Protein AF-A0A6I2VDH2-F1 (afdb_monomer_lite)

Secondary structure (DSSP, 8-state):
-----PPPPPEEEEEE-TTSTT--HHHHHHHHHHHHTTSEEEEEE--STTHHHHHHHHHHHTT--EEEEES-HHHHHHHHHHHTTT---EEEE--SS--S--

Structure (mmCIF, N/CA/C/O backbone):
data_AF-A0A6I2VDH2-F1
#
_entry.id   AF-A0A6I2VDH2-F1
#
loop_
_atom_site.group_PDB
_atom_site.id
_atom_site.type_symbol
_atom_site.label_atom_id
_atom_site.label_alt_id
_atom_site.label_comp_id
_atom_site.label_asym_id
_atom_site.label_entity_id
_atom_site.label_seq_id
_atom_site.pdbx_PDB_ins_code
_atom_site.Cartn_x
_atom_site.Cartn_y
_atom_site.Cartn_z
_atom_site.occupancy
_atom_site.B_iso_or_equiv
_atom_site.auth_seq_id
_atom_site.auth_comp_id
_atom_site.auth_asym_id
_atom_site.auth_atom_id
_atom_site.pdbx_PDB_model_num
ATOM 1 N N . MET A 1 1 ? -28.154 -16.986 25.421 1.00 41.56 1 MET A N 1
ATOM 2 C CA . MET A 1 1 ? -27.036 -17.121 24.463 1.00 41.56 1 MET A CA 1
ATOM 3 C C . MET A 1 1 ? -26.641 -15.727 24.004 1.00 41.56 1 MET A C 1
ATOM 5 O O . MET A 1 1 ? -27.380 -15.120 23.243 1.00 41.56 1 MET A O 1
ATOM 9 N N . ALA A 1 2 ? -25.563 -15.170 24.558 1.00 41.66 2 ALA A N 1
ATOM 10 C CA . ALA A 1 2 ? -25.088 -13.839 24.191 1.00 41.66 2 ALA A CA 1
ATOM 11 C C . ALA A 1 2 ? -24.331 -13.931 22.860 1.00 41.66 2 ALA A C 1
ATOM 13 O O . ALA A 1 2 ? -23.297 -14.590 22.775 1.00 41.66 2 ALA A O 1
ATOM 14 N N . SER A 1 3 ? -24.877 -13.306 21.818 1.00 46.66 3 SER A N 1
ATOM 15 C CA . SER A 1 3 ? -24.197 -13.143 20.537 1.00 46.66 3 SER A CA 1
ATOM 16 C C . SER A 1 3 ? -23.019 -12.194 20.742 1.00 46.66 3 SER A C 1
ATOM 18 O O . SER A 1 3 ? -23.217 -10.995 20.939 1.00 46.66 3 SER A O 1
ATOM 20 N N . SER A 1 4 ? -21.795 -12.722 20.727 1.00 54.75 4 SER A N 1
ATOM 21 C CA . SER A 1 4 ? -20.582 -11.906 20.676 1.00 54.75 4 SER A CA 1
ATOM 22 C C . SER A 1 4 ? -20.574 -11.161 19.344 1.00 54.75 4 SER A C 1
ATOM 24 O O . SER A 1 4 ? -20.286 -11.739 18.296 1.00 54.75 4 SER A O 1
ATOM 26 N N . ARG A 1 5 ? -20.960 -9.882 19.356 1.00 54.62 5 ARG A N 1
ATOM 27 C CA . ARG A 1 5 ? -20.753 -9.008 18.204 1.00 54.62 5 ARG A CA 1
ATOM 28 C C . ARG A 1 5 ? -19.262 -8.700 18.173 1.00 54.62 5 ARG A C 1
ATOM 30 O O . ARG A 1 5 ? -18.795 -7.881 18.959 1.00 54.62 5 ARG A O 1
ATOM 37 N N . ALA A 1 6 ? -18.519 -9.393 17.311 1.00 60.72 6 ALA A N 1
ATOM 38 C CA . ALA A 1 6 ? -17.150 -9.005 17.005 1.00 60.72 6 ALA A CA 1
ATOM 39 C C . ALA A 1 6 ? -17.155 -7.509 16.652 1.00 60.72 6 ALA A C 1
ATOM 41 O O . ALA A 1 6 ? -18.018 -7.059 15.893 1.00 60.72 6 ALA A O 1
ATOM 42 N N . ALA A 1 7 ? -16.253 -6.730 17.255 1.00 60.34 7 ALA A N 1
ATOM 43 C CA . ALA A 1 7 ? -16.086 -5.331 16.881 1.00 60.34 7 ALA A CA 1
ATOM 44 C C . ALA A 1 7 ? -15.877 -5.244 15.355 1.00 60.34 7 ALA A C 1
ATOM 46 O O . ALA A 1 7 ? -15.224 -6.137 14.800 1.00 60.34 7 ALA A O 1
ATOM 47 N N . PRO A 1 8 ? -16.441 -4.231 14.669 1.00 65.62 8 PRO A N 1
ATOM 48 C CA . PRO A 1 8 ? -16.242 -4.086 13.233 1.00 65.62 8 PRO A CA 1
ATOM 49 C C . PRO A 1 8 ? -14.740 -4.046 12.948 1.00 65.62 8 PRO A C 1
ATOM 51 O O . PRO A 1 8 ? -13.995 -3.291 13.580 1.00 65.62 8 PRO A O 1
ATOM 54 N N . ARG A 1 9 ? -14.287 -4.933 12.059 1.00 80.44 9 ARG A N 1
ATOM 55 C CA . ARG A 1 9 ? -12.887 -4.970 11.641 1.00 80.44 9 ARG A CA 1
ATOM 56 C C . ARG A 1 9 ? -12.624 -3.738 10.792 1.00 80.44 9 ARG A C 1
ATOM 58 O O . ARG A 1 9 ? -13.439 -3.409 9.938 1.00 80.44 9 ARG A O 1
ATOM 65 N N . ARG A 1 10 ? -11.493 -3.076 11.028 1.00 91.56 10 ARG A N 1
ATOM 66 C CA . ARG A 1 10 ? -11.117 -1.905 10.233 1.00 91.56 10 ARG A CA 1
ATOM 67 C C . ARG A 1 10 ? -10.914 -2.292 8.772 1.00 91.56 10 ARG A C 1
ATOM 69 O O . ARG A 1 10 ? -10.387 -3.379 8.507 1.00 91.56 10 ARG A O 1
ATOM 76 N N . ARG A 1 11 ? -11.291 -1.407 7.849 1.00 95.38 11 ARG A N 1
ATOM 77 C CA . ARG A 1 11 ? -11.107 -1.624 6.403 1.00 95.38 11 ARG A CA 1
ATOM 78 C C . ARG A 1 11 ? -9.684 -1.273 5.992 1.00 95.38 11 ARG A C 1
ATOM 80 O O . ARG A 1 11 ? -9.201 -0.181 6.292 1.00 95.38 11 ARG A O 1
ATOM 87 N N . MET A 1 12 ? -9.014 -2.211 5.330 1.00 96.31 12 MET A N 1
ATOM 88 C CA . MET A 1 12 ? -7.615 -2.082 4.938 1.00 96.31 12 MET A CA 1
ATOM 89 C C . MET A 1 12 ? -7.418 -2.438 3.469 1.00 96.31 12 MET A C 1
ATOM 91 O O . MET A 1 12 ? -7.846 -3.506 3.034 1.00 96.31 12 MET A O 1
ATOM 95 N N . LEU A 1 13 ? -6.694 -1.590 2.739 1.00 97.56 13 LEU A N 1
ATOM 96 C CA . LEU A 1 13 ? -6.204 -1.894 1.395 1.00 97.56 13 LEU A CA 1
ATOM 97 C C . LEU A 1 13 ? -4.724 -2.281 1.448 1.00 97.56 13 LEU A C 1
ATOM 99 O O . LEU A 1 13 ? -3.914 -1.555 2.020 1.00 97.56 13 LEU A O 1
ATOM 103 N N . VAL A 1 14 ? -4.356 -3.385 0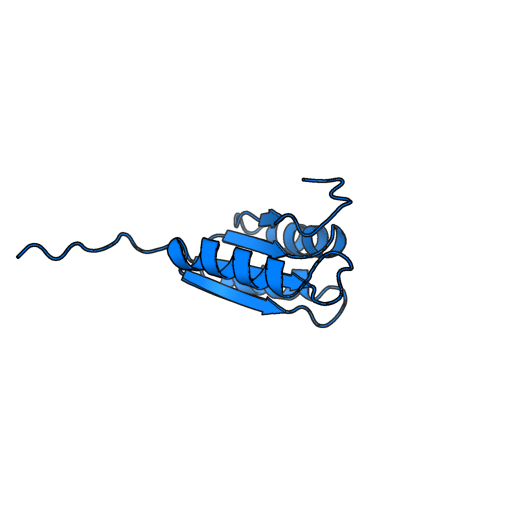.800 1.00 96.62 14 VAL A N 1
ATOM 104 C CA . VAL A 1 14 ? -2.959 -3.736 0.519 1.00 96.62 14 VAL A CA 1
ATOM 105 C C . VAL A 1 14 ? -2.676 -3.527 -0.964 1.00 96.62 14 VAL A C 1
ATOM 107 O O . VAL A 1 14 ? -3.226 -4.230 -1.812 1.00 96.62 14 VAL A O 1
ATOM 110 N N . ILE A 1 15 ? -1.796 -2.577 -1.267 1.00 96.44 15 ILE A N 1
ATOM 111 C CA . ILE A 1 15 ? -1.302 -2.295 -2.615 1.00 96.44 15 ILE A CA 1
ATOM 112 C C . ILE A 1 15 ? -0.040 -3.123 -2.841 1.00 96.44 15 ILE A C 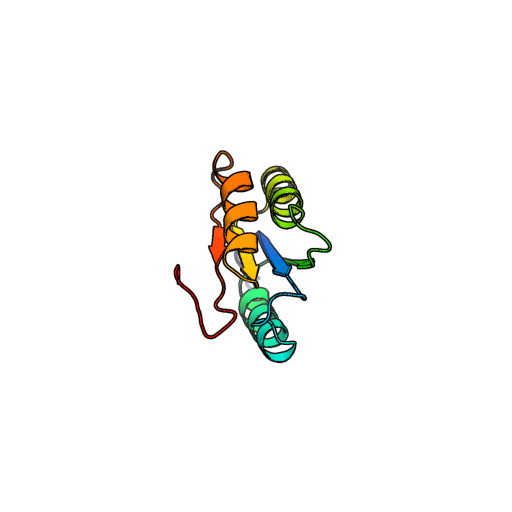1
ATOM 114 O O . ILE A 1 15 ? 0.959 -2.949 -2.142 1.00 96.44 15 ILE A O 1
ATOM 118 N N . VAL A 1 16 ? -0.072 -4.027 -3.812 1.00 94.75 16 VAL A N 1
ATOM 119 C CA . VAL A 1 16 ? 1.028 -4.945 -4.112 1.00 94.75 16 VAL A CA 1
ATOM 120 C C . VAL A 1 16 ? 1.694 -4.525 -5.412 1.00 94.75 16 VAL A C 1
ATOM 122 O O . VAL A 1 16 ? 1.024 -4.404 -6.430 1.00 94.75 16 VAL A O 1
ATOM 125 N N . ASN A 1 17 ? 3.015 -4.362 -5.412 1.00 92.50 17 ASN A N 1
ATOM 126 C CA . ASN A 1 17 ? 3.784 -4.272 -6.648 1.00 92.50 17 ASN A CA 1
ATOM 127 C C . ASN A 1 17 ? 4.380 -5.650 -6.976 1.00 92.50 17 ASN A C 1
ATOM 129 O O . ASN A 1 17 ? 5.425 -5.997 -6.418 1.00 92.50 17 ASN A O 1
ATOM 133 N N . PRO A 1 18 ? 3.756 -6.445 -7.869 1.00 87.88 18 PRO A N 1
ATOM 134 C CA . PRO A 1 18 ? 4.225 -7.796 -8.178 1.00 87.88 18 PRO A CA 1
ATOM 135 C C . PRO A 1 18 ? 5.566 -7.814 -8.926 1.00 87.88 18 PRO A C 1
ATOM 137 O O . PRO A 1 18 ? 6.186 -8.868 -9.029 1.00 87.88 18 PRO A O 1
ATOM 140 N N . TYR A 1 19 ? 6.014 -6.668 -9.447 1.00 84.88 19 TYR A N 1
ATOM 141 C CA . TYR A 1 19 ? 7.282 -6.521 -10.164 1.00 84.88 19 TYR A CA 1
ATOM 142 C C . TYR A 1 19 ? 8.436 -6.078 -9.256 1.00 84.88 19 TYR A C 1
ATOM 144 O O . TYR A 1 19 ? 9.576 -5.996 -9.713 1.00 84.88 19 TYR A O 1
ATOM 152 N N . ALA A 1 20 ? 8.168 -5.774 -7.983 1.00 82.62 20 ALA A N 1
ATOM 153 C CA . ALA A 1 20 ? 9.219 -5.459 -7.028 1.00 82.62 20 ALA A CA 1
ATOM 154 C C . ALA A 1 20 ? 10.074 -6.706 -6.766 1.00 82.62 20 ALA A C 1
ATOM 156 O O . ALA A 1 20 ? 9.555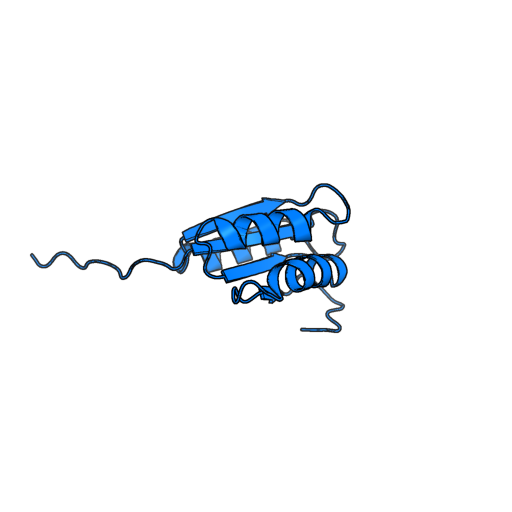 -7.774 -6.450 1.00 82.62 20 ALA A O 1
ATOM 157 N N . THR A 1 21 ? 11.397 -6.554 -6.840 1.00 74.25 21 THR A N 1
ATOM 158 C CA . THR A 1 21 ? 12.392 -7.642 -6.750 1.00 74.25 21 THR A CA 1
ATOM 159 C C . THR A 1 21 ? 12.297 -8.472 -5.474 1.00 74.25 21 THR A C 1
ATOM 161 O O . THR A 1 21 ? 12.807 -9.585 -5.405 1.00 74.25 21 THR A O 1
ATOM 164 N N . SER A 1 22 ? 11.681 -7.903 -4.448 1.00 69.69 22 SER A N 1
ATOM 165 C CA . SER A 1 22 ? 11.565 -8.467 -3.121 1.00 69.69 22 SER A CA 1
ATOM 166 C C . SER A 1 22 ? 10.246 -9.211 -2.886 1.00 69.69 22 SER A C 1
ATOM 168 O O . SER A 1 22 ? 10.135 -9.999 -1.958 1.00 69.69 22 SER A O 1
ATOM 170 N N . VAL A 1 23 ? 9.226 -8.986 -3.714 1.00 73.50 23 VAL A N 1
ATOM 171 C CA . VAL A 1 23 ? 7.903 -9.578 -3.499 1.00 73.50 23 VAL A CA 1
ATOM 172 C C . VAL A 1 23 ? 7.855 -10.964 -4.135 1.00 73.50 23 VAL A C 1
ATOM 174 O O . VAL A 1 23 ? 7.740 -11.102 -5.350 1.00 73.50 23 VAL A O 1
ATOM 177 N N . ASP A 1 24 ? 7.895 -12.008 -3.306 1.00 81.06 24 ASP A N 1
ATOM 178 C CA . ASP A 1 24 ? 7.563 -13.369 -3.729 1.00 81.06 24 ASP A CA 1
ATOM 179 C C . ASP A 1 24 ? 6.133 -13.767 -3.310 1.00 81.06 24 ASP A C 1
ATOM 181 O O . ASP A 1 24 ? 5.505 -13.158 -2.435 1.00 81.06 24 ASP A O 1
ATOM 185 N N . ARG A 1 25 ? 5.586 -14.807 -3.957 1.00 83.56 25 ARG A N 1
ATOM 186 C CA . ARG A 1 25 ? 4.216 -15.284 -3.686 1.00 83.56 25 ARG A CA 1
ATOM 187 C C . ARG A 1 25 ? 4.030 -15.743 -2.240 1.00 83.56 25 ARG A C 1
ATOM 189 O O . ARG A 1 25 ? 2.976 -15.509 -1.664 1.00 83.56 25 ARG A O 1
ATOM 196 N N . ARG A 1 26 ? 5.046 -16.370 -1.642 1.00 85.25 26 ARG A N 1
ATOM 197 C CA . ARG A 1 26 ? 4.960 -16.923 -0.287 1.00 85.25 26 ARG A CA 1
ATOM 198 C C . ARG A 1 26 ? 4.853 -15.809 0.751 1.00 85.25 26 ARG A C 1
ATOM 200 O O . ARG A 1 26 ? 4.052 -15.923 1.676 1.00 85.25 26 ARG A O 1
ATOM 207 N N . MET A 1 27 ? 5.639 -14.745 0.601 1.00 83.44 27 MET A N 1
ATOM 208 C CA . MET A 1 27 ? 5.564 -13.558 1.449 1.00 83.44 27 MET A CA 1
ATOM 209 C C . MET A 1 27 ? 4.197 -12.884 1.314 1.00 83.44 27 MET A C 1
ATOM 211 O O . MET A 1 27 ? 3.563 -12.589 2.327 1.00 83.44 27 MET A O 1
ATOM 215 N N . ARG A 1 28 ? 3.708 -12.706 0.077 1.00 88.31 28 ARG A N 1
ATOM 216 C CA . ARG A 1 28 ? 2.358 -12.181 -0.180 1.00 88.31 28 ARG A CA 1
ATOM 217 C C . ARG A 1 28 ? 1.304 -12.996 0.570 1.00 88.31 28 ARG A C 1
ATOM 219 O O . ARG A 1 28 ? 0.533 -12.418 1.330 1.00 88.31 28 ARG A O 1
ATOM 226 N N . ASP A 1 29 ? 1.297 -14.316 0.415 1.00 89.94 29 ASP A N 1
ATOM 227 C CA . ASP A 1 29 ? 0.295 -15.186 1.041 1.00 89.94 29 ASP A CA 1
ATOM 228 C C . ASP A 1 29 ? 0.346 -15.121 2.577 1.00 89.94 29 ASP A C 1
ATOM 230 O O . ASP A 1 29 ? -0.696 -15.023 3.229 1.00 89.94 29 ASP A O 1
ATOM 234 N N . LEU A 1 30 ? 1.550 -15.104 3.164 1.00 88.62 30 LEU A N 1
ATOM 235 C CA . LEU A 1 30 ? 1.747 -14.941 4.610 1.00 88.62 30 LEU A CA 1
ATOM 236 C C . LEU A 1 30 ? 1.180 -13.615 5.125 1.00 88.62 30 LEU A C 1
ATOM 238 O O . LEU A 1 30 ? 0.466 -13.593 6.131 1.00 88.62 30 LEU A O 1
ATOM 242 N N . VAL A 1 31 ? 1.474 -12.518 4.428 1.00 88.81 31 VAL A N 1
ATOM 243 C CA . VAL A 1 31 ? 0.967 -11.182 4.756 1.00 88.81 31 VAL A CA 1
ATOM 244 C C . VAL A 1 31 ? -0.561 -11.153 4.702 1.00 88.81 31 VAL A C 1
ATOM 246 O O . VAL A 1 31 ? -1.202 -10.713 5.659 1.00 88.81 31 VAL A O 1
ATOM 249 N N . MET A 1 32 ? -1.163 -11.666 3.625 1.00 91.25 32 MET A N 1
ATOM 250 C CA . MET A 1 32 ? -2.622 -11.660 3.471 1.00 91.25 32 MET A CA 1
ATOM 251 C C . MET A 1 32 ? -3.308 -12.529 4.530 1.00 91.25 32 MET A C 1
ATOM 253 O O . MET A 1 32 ? -4.321 -12.123 5.106 1.00 91.25 32 MET A O 1
ATOM 257 N N . ALA A 1 33 ? -2.743 -13.695 4.854 1.00 90.50 33 ALA A N 1
ATOM 258 C CA . ALA A 1 33 ? -3.254 -14.555 5.919 1.00 90.50 33 ALA A CA 1
ATOM 259 C C . ALA A 1 33 ? -3.197 -13.864 7.294 1.00 90.50 33 ALA A C 1
ATOM 261 O O . ALA A 1 33 ? -4.166 -13.906 8.055 1.00 90.50 33 ALA A O 1
ATOM 262 N N . ALA A 1 34 ? -2.097 -13.173 7.605 1.00 89.31 34 ALA A N 1
ATOM 263 C CA . ALA A 1 34 ? -1.952 -12.454 8.867 1.00 89.31 34 ALA A CA 1
ATOM 264 C C . ALA A 1 34 ? -2.955 -11.292 8.991 1.00 89.31 34 ALA A C 1
ATOM 266 O O . ALA A 1 34 ? -3.605 -11.141 10.030 1.00 89.31 34 ALA A O 1
ATOM 267 N N . LEU A 1 35 ? -3.117 -10.494 7.932 1.00 91.50 35 LEU A N 1
ATOM 268 C CA . LEU A 1 35 ? -3.957 -9.293 7.945 1.00 91.50 35 LEU A CA 1
ATOM 269 C C . LEU A 1 35 ? -5.454 -9.603 7.858 1.00 91.50 35 LEU A C 1
ATOM 271 O O . LEU A 1 35 ? -6.242 -8.987 8.576 1.00 91.50 35 LEU A O 1
ATOM 275 N N . SER A 1 36 ? -5.858 -10.602 7.068 1.00 91.81 36 SER A N 1
ATOM 276 C CA . SER A 1 36 ? -7.270 -11.001 6.930 1.00 91.81 36 SER A CA 1
ATOM 277 C C . SER A 1 36 ? -7.897 -11.499 8.238 1.00 91.81 36 SER A C 1
ATOM 279 O O . SER A 1 36 ? -9.118 -11.494 8.389 1.00 91.81 36 SER A O 1
ATOM 281 N N . SER A 1 37 ? -7.084 -11.884 9.228 1.00 88.50 37 SER A N 1
ATOM 282 C CA . SER A 1 37 ? -7.560 -12.231 10.572 1.00 88.50 37 SER A CA 1
ATOM 283 C C . SER A 1 37 ? -7.959 -11.014 11.427 1.00 88.50 37 SER A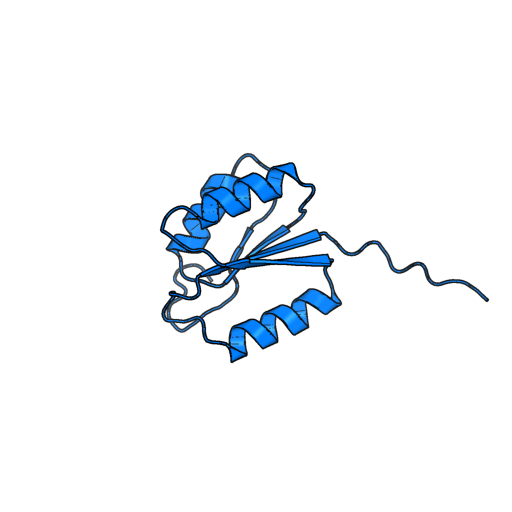 C 1
ATOM 285 O O . SER A 1 37 ? -8.706 -11.174 12.394 1.00 88.50 37 SER A O 1
ATOM 287 N N . ARG A 1 38 ? -7.499 -9.803 11.076 1.00 88.88 38 ARG A N 1
ATOM 288 C CA . ARG A 1 38 ? -7.652 -8.568 11.875 1.00 88.88 38 ARG A CA 1
ATOM 289 C C . ARG A 1 38 ? -8.428 -7.463 11.158 1.00 88.88 38 ARG A C 1
ATOM 291 O O . ARG A 1 38 ? -9.092 -6.674 11.826 1.00 88.88 38 ARG A O 1
ATOM 298 N N . TYR A 1 39 ? -8.373 -7.436 9.831 1.00 93.62 39 TYR A N 1
ATOM 299 C CA . TYR A 1 39 ? -8.955 -6.394 8.988 1.00 93.62 39 TYR A CA 1
ATOM 300 C C . TYR A 1 39 ? -10.003 -6.964 8.031 1.00 93.62 39 TYR A C 1
ATOM 302 O O . TYR A 1 39 ? -9.999 -8.158 7.720 1.00 93.62 39 TYR A O 1
ATOM 310 N N . GLU A 1 40 ? -10.895 -6.101 7.558 1.00 94.75 40 GLU A N 1
ATOM 311 C CA . GLU A 1 40 ? -11.621 -6.330 6.312 1.00 94.75 40 GLU A CA 1
ATOM 312 C C . GLU A 1 40 ? -10.674 -5.945 5.169 1.00 94.75 40 GLU A C 1
ATOM 314 O O . GLU A 1 40 ? -10.388 -4.766 4.958 1.00 94.75 40 GLU A O 1
ATOM 319 N N . LEU A 1 41 ? -10.090 -6.957 4.527 1.00 94.44 41 LEU A N 1
ATOM 320 C CA . LEU A 1 41 ? -8.924 -6.795 3.662 1.00 94.44 41 LEU A CA 1
ATOM 321 C C . LEU A 1 41 ? -9.321 -6.727 2.183 1.00 94.44 41 LEU A C 1
ATOM 323 O O . LEU A 1 41 ? -9.904 -7.673 1.656 1.00 94.44 41 LEU A O 1
ATOM 327 N N . ALA A 1 42 ? -8.918 -5.654 1.509 1.00 96.12 42 ALA A N 1
ATOM 328 C CA . ALA A 1 42 ? -8.869 -5.551 0.057 1.00 96.12 42 ALA A CA 1
ATOM 329 C C . ALA A 1 42 ? -7.413 -5.634 -0.424 1.00 96.12 42 ALA A C 1
ATOM 331 O O . ALA A 1 42 ? -6.492 -5.186 0.261 1.00 96.12 42 ALA A O 1
ATOM 332 N N . VAL A 1 43 ? -7.199 -6.200 -1.610 1.00 95.69 43 VAL A N 1
ATOM 333 C CA . VAL A 1 43 ? -5.871 -6.331 -2.224 1.00 95.69 43 VAL A CA 1
ATOM 334 C C . VAL A 1 43 ? -5.944 -5.837 -3.658 1.00 95.69 43 VAL A C 1
ATOM 336 O O . VAL A 1 43 ? -6.827 -6.263 -4.401 1.00 95.69 43 VAL A O 1
ATOM 339 N N . ALA A 1 44 ? -5.009 -4.974 -4.044 1.00 97.00 44 ALA A N 1
ATOM 340 C CA . ALA A 1 44 ? -4.900 -4.465 -5.403 1.00 97.00 44 ALA A CA 1
ATOM 341 C C . ALA A 1 44 ? -3.454 -4.551 -5.892 1.00 97.00 44 ALA A C 1
ATOM 343 O O . ALA A 1 44 ? -2.532 -4.096 -5.214 1.00 97.00 44 ALA A O 1
ATOM 344 N N . ASP A 1 45 ? -3.267 -5.122 -7.078 1.00 95.94 45 ASP A N 1
ATOM 345 C CA . ASP A 1 45 ? -1.958 -5.228 -7.714 1.00 95.94 45 ASP A CA 1
ATOM 346 C C . ASP A 1 45 ? -1.730 -3.997 -8.606 1.00 95.94 45 ASP A C 1
ATOM 348 O O . ASP A 1 45 ? -2.601 -3.612 -9.392 1.00 95.94 45 ASP A O 1
ATOM 352 N N . THR A 1 46 ? -0.553 -3.382 -8.511 1.00 95.94 46 THR A N 1
ATOM 353 C CA . THR A 1 46 ? -0.155 -2.312 -9.425 1.00 95.94 46 THR A CA 1
ATOM 354 C C . THR A 1 46 ? 0.180 -2.890 -10.799 1.00 95.94 46 THR A C 1
ATOM 356 O O . THR A 1 46 ? 0.615 -4.034 -10.949 1.00 95.94 46 THR A O 1
ATOM 359 N N . THR A 1 47 ? -0.014 -2.076 -11.832 1.00 95.12 47 THR A N 1
ATOM 360 C CA . THR A 1 47 ? 0.140 -2.488 -13.240 1.00 95.12 47 THR A CA 1
ATOM 361 C C . THR A 1 47 ? 1.093 -1.589 -14.021 1.00 95.12 47 THR A C 1
ATOM 363 O O . THR A 1 47 ? 1.574 -1.990 -15.077 1.00 95.12 47 THR A O 1
ATOM 366 N N . ALA A 1 48 ? 1.386 -0.395 -13.502 1.00 93.44 48 ALA A N 1
ATOM 367 C CA . ALA A 1 48 ? 2.264 0.599 -14.100 1.00 93.44 48 ALA A CA 1
ATOM 368 C C . ALA A 1 48 ? 2.802 1.555 -13.012 1.00 93.44 48 ALA A C 1
ATOM 370 O O . ALA A 1 48 ? 2.234 1.599 -11.915 1.00 93.44 48 ALA A O 1
ATOM 371 N N . PRO A 1 49 ? 3.873 2.325 -13.291 1.00 92.62 49 PRO A N 1
ATOM 372 C CA . PRO A 1 49 ? 4.309 3.426 -12.429 1.00 92.62 49 PRO A CA 1
ATOM 373 C C . PRO A 1 49 ? 3.175 4.428 -12.167 1.00 92.62 49 PRO A C 1
ATOM 375 O O . PRO A 1 49 ? 2.384 4.705 -13.065 1.00 92.62 49 PRO A O 1
ATOM 378 N N . GLY A 1 50 ? 3.096 4.970 -10.952 1.00 95.25 50 GLY A N 1
ATOM 379 C CA . GLY A 1 50 ? 2.038 5.894 -10.521 1.00 95.25 50 GLY A CA 1
ATOM 380 C C . GLY A 1 50 ? 0.739 5.219 -10.060 1.00 95.25 50 GLY A C 1
ATOM 381 O O . GLY A 1 50 ? -0.019 5.817 -9.294 1.00 95.25 50 GLY A O 1
ATOM 382 N N . HIS A 1 51 ? 0.491 3.961 -10.447 1.00 97.50 51 HIS A N 1
ATOM 383 C CA . HIS A 1 51 ? -0.765 3.268 -10.139 1.00 97.50 51 HIS A CA 1
ATOM 384 C C . HIS A 1 51 ? -0.954 3.036 -8.625 1.00 97.50 51 HIS A C 1
ATOM 386 O O . HIS A 1 51 ? -2.086 2.985 -8.148 1.00 97.50 51 HIS A O 1
ATOM 392 N N . ALA A 1 52 ? 0.119 2.965 -7.823 1.00 97.00 52 ALA A N 1
ATOM 393 C CA . ALA A 1 52 ? -0.039 2.870 -6.368 1.00 97.00 52 ALA A CA 1
ATOM 394 C C . ALA A 1 52 ? -0.676 4.139 -5.775 1.00 97.00 52 ALA A C 1
ATOM 396 O O . ALA A 1 52 ? -1.482 4.051 -4.850 1.00 97.00 52 ALA A O 1
ATOM 397 N N . GLY A 1 53 ? -0.357 5.310 -6.332 1.00 97.31 53 GLY A N 1
ATOM 398 C CA . GLY A 1 53 ? -0.967 6.576 -5.932 1.00 97.31 53 GLY A CA 1
ATOM 399 C C . GLY A 1 53 ? -2.447 6.647 -6.309 1.00 97.31 53 GLY A C 1
ATOM 400 O O . GLY A 1 53 ? -3.266 7.058 -5.492 1.00 97.31 53 GLY A O 1
ATOM 401 N N . GLU A 1 54 ? -2.807 6.183 -7.509 1.00 97.81 54 GLU A N 1
ATOM 402 C CA . GLU A 1 54 ? -4.204 6.121 -7.966 1.00 97.81 54 GLU A CA 1
ATOM 403 C C . GLU A 1 54 ? -5.061 5.225 -7.058 1.00 97.81 54 GLU A C 1
ATOM 405 O O . 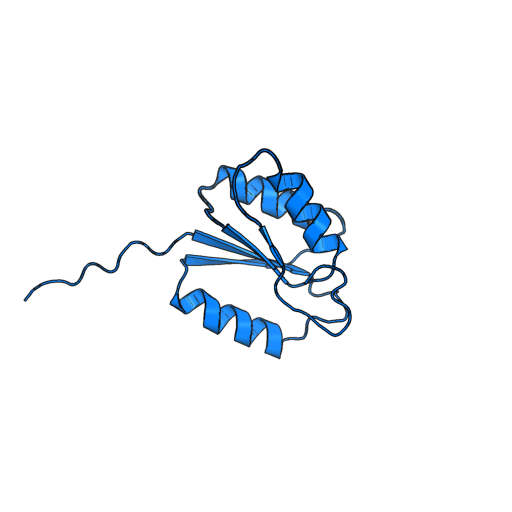GLU A 1 54 ? -6.134 5.634 -6.609 1.00 97.81 54 GLU A O 1
ATOM 410 N N . LEU A 1 55 ? -4.557 4.031 -6.724 1.00 97.88 55 LEU A N 1
ATOM 411 C CA . LEU A 1 55 ? -5.224 3.096 -5.813 1.00 97.88 55 LEU A CA 1
ATOM 412 C C . LEU A 1 55 ? -5.389 3.687 -4.408 1.00 97.88 55 LEU A C 1
ATOM 414 O O . LEU A 1 55 ? -6.456 3.572 -3.805 1.00 97.88 55 LEU A O 1
ATOM 418 N N . ALA A 1 56 ? -4.351 4.343 -3.886 1.00 97.12 56 ALA A N 1
ATOM 419 C CA . ALA A 1 56 ? -4.389 4.957 -2.565 1.00 97.12 56 ALA A CA 1
ATOM 420 C C . ALA A 1 56 ? -5.354 6.158 -2.504 1.00 97.12 56 ALA A C 1
ATOM 422 O O . ALA A 1 56 ? -6.110 6.292 -1.543 1.00 97.12 56 ALA A O 1
ATOM 423 N N . ALA A 1 57 ? -5.386 6.995 -3.546 1.00 96.56 57 ALA A N 1
ATOM 424 C CA . ALA A 1 57 ? -6.330 8.106 -3.650 1.00 96.56 57 ALA A CA 1
ATOM 425 C C . ALA A 1 57 ? -7.787 7.617 -3.705 1.00 96.56 57 ALA A C 1
ATOM 427 O O . ALA A 1 57 ? -8.654 8.196 -3.051 1.00 96.56 57 ALA A O 1
ATOM 428 N N . ALA A 1 58 ? -8.056 6.531 -4.439 1.00 96.50 58 ALA A N 1
ATOM 429 C CA . ALA A 1 58 ? -9.378 5.911 -4.469 1.00 96.50 58 ALA A CA 1
ATOM 430 C C . ALA A 1 58 ? -9.789 5.385 -3.082 1.00 96.50 58 ALA A C 1
ATOM 432 O O . ALA A 1 58 ? -10.904 5.647 -2.630 1.00 96.50 58 ALA A O 1
ATOM 433 N N . ALA A 1 59 ? -8.868 4.723 -2.373 1.00 95.50 59 ALA A N 1
ATOM 434 C CA . ALA A 1 59 ? -9.102 4.198 -1.028 1.00 95.50 59 ALA A CA 1
ATOM 435 C C . ALA A 1 59 ? -9.442 5.302 -0.011 1.00 95.50 59 ALA A C 1
ATOM 437 O O . ALA A 1 59 ? -10.345 5.146 0.810 1.00 95.50 59 ALA A O 1
ATOM 438 N N . ALA A 1 60 ? -8.779 6.460 -0.095 1.00 93.94 60 ALA A N 1
ATOM 439 C CA . ALA A 1 60 ? -9.082 7.603 0.767 1.00 93.94 60 ALA A CA 1
ATOM 440 C C . ALA A 1 60 ? -10.542 8.086 0.650 1.00 93.94 60 ALA A C 1
ATOM 442 O O . ALA A 1 60 ? -11.090 8.625 1.610 1.00 93.94 60 ALA A O 1
ATOM 443 N N . GLY A 1 61 ? -11.178 7.890 -0.510 1.00 91.62 61 GLY A N 1
ATOM 444 C CA . GLY A 1 61 ? -12.571 8.268 -0.752 1.00 91.62 61 GLY A CA 1
ATOM 445 C C . GLY A 1 61 ? -13.605 7.182 -0.439 1.00 91.62 61 GLY A C 1
ATOM 446 O O . GLY A 1 61 ? -14.794 7.491 -0.401 1.00 91.62 61 GLY A O 1
ATOM 447 N N . ASP A 1 62 ? -13.194 5.928 -0.223 1.00 91.25 62 ASP A N 1
ATOM 448 C CA . ASP A 1 62 ? -14.112 4.780 -0.172 1.00 91.25 62 ASP A CA 1
ATOM 449 C C . ASP A 1 62 ? -14.394 4.243 1.239 1.00 91.25 62 ASP A C 1
ATOM 451 O O . ASP A 1 62 ? -15.080 3.230 1.391 1.00 91.25 62 ASP A O 1
ATOM 455 N N . GLY A 1 63 ? -13.885 4.916 2.275 1.00 89.88 63 GLY A N 1
ATOM 456 C CA . GLY A 1 63 ? -13.997 4.481 3.667 1.00 89.88 63 GLY A CA 1
ATOM 457 C C . GLY A 1 63 ? -12.936 3.463 4.092 1.00 89.88 63 GLY A C 1
ATOM 458 O O . GLY A 1 63 ? -13.132 2.781 5.100 1.00 89.88 63 GLY A O 1
ATOM 459 N N . THR A 1 64 ? -11.840 3.331 3.342 1.00 95.50 64 THR A N 1
ATOM 460 C CA . THR A 1 64 ? -10.630 2.646 3.802 1.00 95.50 64 THR A CA 1
ATOM 461 C C . THR A 1 64 ? -9.999 3.423 4.957 1.00 95.50 64 THR A C 1
ATOM 463 O O . THR A 1 64 ? -9.782 4.629 4.878 1.00 95.50 64 THR A O 1
ATOM 466 N N . GLU A 1 65 ? -9.683 2.722 6.045 1.00 95.56 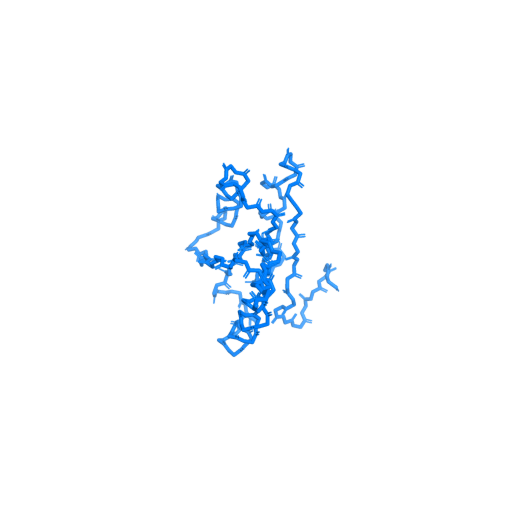65 GLU A N 1
ATOM 467 C CA . GLU A 1 65 ? -9.124 3.327 7.260 1.00 95.56 65 GLU A CA 1
ATOM 468 C C . GLU A 1 65 ? -7.602 3.203 7.334 1.00 95.56 65 GLU A C 1
ATOM 470 O O . GLU A 1 65 ? -6.969 3.910 8.116 1.00 95.56 65 GLU A O 1
ATOM 475 N N . VAL A 1 66 ? -7.010 2.277 6.574 1.00 95.56 66 VAL A N 1
ATOM 476 C CA . VAL A 1 66 ? -5.566 2.022 6.544 1.00 95.56 66 VAL A CA 1
ATOM 477 C C . VAL A 1 66 ? -5.155 1.521 5.161 1.00 95.56 66 VAL A C 1
ATOM 479 O O . VAL A 1 66 ? -5.792 0.625 4.608 1.00 95.56 66 VAL A O 1
ATOM 482 N N . VAL A 1 67 ? -4.043 2.029 4.637 1.00 97.00 67 VAL A N 1
ATOM 483 C CA . VAL A 1 67 ? -3.393 1.478 3.442 1.00 97.00 67 VAL A CA 1
ATOM 484 C C . VAL A 1 67 ? -2.068 0.839 3.842 1.00 97.00 67 VAL A C 1
ATOM 486 O O . VAL A 1 67 ? -1.338 1.358 4.684 1.00 97.00 67 VAL A O 1
ATOM 489 N N . ALA A 1 68 ? -1.727 -0.293 3.241 1.00 95.81 68 ALA A N 1
ATOM 490 C CA . ALA A 1 68 ? -0.382 -0.840 3.299 1.00 95.81 68 ALA A CA 1
ATOM 491 C C . ALA A 1 68 ? 0.176 -1.096 1.909 1.00 95.81 68 ALA A C 1
ATOM 493 O O . ALA A 1 68 ? -0.568 -1.371 0.969 1.00 95.81 68 ALA A O 1
ATOM 494 N N . THR A 1 69 ? 1.496 -1.041 1.792 1.00 94.75 69 THR A N 1
ATOM 495 C CA . THR A 1 69 ? 2.205 -1.335 0.549 1.00 94.75 69 THR A CA 1
ATOM 496 C C . THR A 1 69 ? 3.057 -2.586 0.713 1.00 94.75 69 THR A C 1
ATOM 498 O O . THR A 1 69 ? 3.764 -2.747 1.703 1.00 94.75 69 THR A O 1
ATOM 501 N N . LEU A 1 70 ? 2.993 -3.486 -0.265 1.00 92.25 70 LEU A N 1
ATOM 502 C CA . LEU A 1 70 ? 3.889 -4.630 -0.406 1.00 92.25 70 LEU A CA 1
ATOM 503 C C . LEU A 1 70 ? 4.645 -4.464 -1.728 1.00 92.25 70 LEU A C 1
ATOM 505 O O . LEU A 1 70 ? 4.156 -4.826 -2.797 1.00 92.25 70 LEU A O 1
ATOM 509 N N . GLY A 1 71 ? 5.819 -3.847 -1.653 1.00 86.75 71 GLY A N 1
ATOM 510 C CA . GLY A 1 71 ? 6.617 -3.442 -2.806 1.00 86.75 71 GLY A CA 1
ATOM 511 C C . GLY A 1 71 ? 7.934 -2.808 -2.364 1.00 86.75 71 GLY A C 1
ATOM 512 O O . GLY A 1 71 ? 8.419 -3.105 -1.276 1.00 86.75 71 GLY A O 1
ATOM 513 N N . GLY A 1 72 ? 8.502 -1.942 -3.205 1.00 85.94 72 GLY A N 1
ATOM 514 C CA . GLY A 1 72 ? 9.678 -1.132 -2.861 1.00 85.94 72 GLY A CA 1
ATOM 515 C C . GLY A 1 72 ? 9.329 0.314 -2.492 1.00 85.94 72 GLY A C 1
ATOM 516 O O . GLY A 1 72 ? 8.161 0.711 -2.525 1.00 85.94 72 GLY A O 1
ATOM 517 N N . ASP A 1 73 ? 10.359 1.123 -2.232 1.00 87.38 73 ASP A N 1
ATOM 518 C CA . ASP A 1 73 ? 10.228 2.532 -1.824 1.00 87.38 73 ASP A CA 1
ATOM 519 C C . ASP A 1 73 ? 9.407 3.377 -2.807 1.00 87.38 73 ASP A C 1
ATOM 521 O O . ASP A 1 73 ? 8.636 4.235 -2.387 1.00 87.38 73 ASP A O 1
ATOM 525 N N . GLY A 1 74 ? 9.502 3.109 -4.115 1.00 90.50 74 GLY A N 1
ATOM 526 C CA . GLY A 1 74 ? 8.696 3.809 -5.123 1.00 90.50 74 GLY A CA 1
ATOM 527 C C . GLY A 1 74 ? 7.190 3.617 -4.911 1.00 90.50 74 GLY A C 1
ATOM 528 O O . GLY A 1 74 ? 6.433 4.582 -4.933 1.00 90.50 74 GLY A O 1
ATOM 529 N N . THR A 1 75 ? 6.763 2.387 -4.609 1.00 93.38 75 THR A N 1
ATOM 530 C CA . THR A 1 75 ? 5.357 2.062 -4.319 1.00 93.38 75 THR A CA 1
ATOM 531 C C . THR A 1 75 ? 4.884 2.733 -3.030 1.00 93.38 75 THR A C 1
ATOM 533 O O . THR A 1 75 ? 3.772 3.256 -2.984 1.00 93.38 75 THR A O 1
ATOM 536 N N . LEU A 1 76 ? 5.731 2.756 -1.992 1.00 93.38 76 LEU A N 1
ATOM 537 C CA . LEU A 1 76 ? 5.444 3.484 -0.754 1.00 93.38 76 LEU A CA 1
ATOM 538 C C . LEU A 1 76 ? 5.308 4.987 -1.008 1.00 93.38 76 LEU A C 1
ATOM 540 O O . LEU A 1 76 ? 4.344 5.590 -0.548 1.00 93.38 76 LEU A O 1
ATOM 544 N N . ASN A 1 77 ? 6.250 5.582 -1.737 1.00 94.50 77 ASN A N 1
ATOM 545 C CA . ASN A 1 77 ? 6.283 7.016 -1.995 1.00 94.50 77 ASN A CA 1
ATOM 546 C C . ASN A 1 77 ? 5.059 7.481 -2.795 1.00 94.50 77 ASN A C 1
ATOM 548 O O . ASN A 1 77 ? 4.447 8.486 -2.444 1.00 94.50 77 ASN A O 1
ATOM 552 N N . GLU A 1 78 ? 4.665 6.730 -3.826 1.00 96.12 78 GLU A N 1
ATOM 553 C CA . GLU A 1 78 ? 3.446 6.998 -4.598 1.00 96.12 78 GLU A CA 1
ATOM 554 C C . GLU A 1 78 ? 2.188 6.974 -3.713 1.00 96.12 78 GLU A C 1
ATOM 556 O O . GLU A 1 78 ? 1.394 7.916 -3.739 1.00 96.12 78 GLU A O 1
ATOM 561 N N . ALA A 1 79 ? 2.025 5.931 -2.890 1.00 96.75 79 ALA A N 1
ATOM 562 C CA . ALA A 1 79 ? 0.881 5.816 -1.987 1.00 96.75 79 ALA A CA 1
ATOM 563 C C . ALA A 1 79 ? 0.887 6.917 -0.910 1.00 96.75 79 ALA A C 1
ATOM 565 O O . ALA A 1 79 ? -0.136 7.549 -0.659 1.00 96.75 79 ALA A O 1
ATOM 566 N N . ALA A 1 80 ? 2.040 7.186 -0.294 1.00 95.88 80 ALA A N 1
ATOM 567 C CA . ALA A 1 80 ? 2.186 8.212 0.735 1.00 95.88 80 ALA A CA 1
ATOM 568 C C . ALA A 1 80 ? 1.874 9.614 0.195 1.00 95.88 80 ALA A C 1
ATOM 570 O O . ALA A 1 80 ? 1.154 10.372 0.844 1.00 95.88 80 ALA A O 1
ATOM 571 N N . ALA A 1 81 ? 2.363 9.943 -1.004 1.00 96.44 81 ALA A N 1
ATOM 572 C CA . ALA A 1 81 ? 2.080 11.218 -1.653 1.00 96.44 81 ALA A CA 1
ATOM 573 C C . ALA A 1 81 ? 0.574 11.408 -1.897 1.00 96.44 81 ALA A C 1
ATOM 575 O O . ALA A 1 81 ? 0.040 12.478 -1.607 1.00 96.44 81 ALA A O 1
ATOM 576 N N . ALA A 1 82 ? -0.122 10.366 -2.362 1.00 96.31 82 ALA A N 1
ATOM 577 C CA . ALA A 1 82 ? -1.568 10.406 -2.579 1.00 96.31 82 ALA A CA 1
ATOM 578 C C . ALA A 1 82 ? -2.369 10.553 -1.271 1.00 96.31 82 ALA A C 1
ATOM 580 O O . ALA A 1 82 ? -3.418 11.197 -1.249 1.00 96.31 82 ALA A O 1
ATOM 581 N N . LEU A 1 83 ? -1.870 9.987 -0.168 1.00 96.38 83 LEU A N 1
ATOM 582 C CA . LEU A 1 83 ? -2.559 9.979 1.125 1.00 96.38 83 LEU A CA 1
ATOM 583 C C . LEU A 1 83 ? -2.220 11.169 2.028 1.00 96.38 83 LEU A C 1
ATOM 585 O O . LEU A 1 83 ? -2.910 11.362 3.030 1.00 96.38 83 LEU A O 1
ATOM 589 N N . ALA A 1 84 ? -1.222 11.988 1.685 1.00 92.94 84 ALA A N 1
ATOM 590 C CA . ALA A 1 84 ? -0.703 13.062 2.538 1.00 92.94 84 ALA A CA 1
ATOM 591 C C . ALA A 1 84 ? -1.779 14.036 3.065 1.00 92.94 84 ALA A C 1
ATOM 593 O O . ALA A 1 84 ? -1.660 14.535 4.181 1.00 92.94 84 ALA A O 1
ATOM 594 N N . ALA A 1 85 ? -2.847 14.277 2.295 1.00 88.69 85 ALA A N 1
ATOM 595 C CA . ALA A 1 85 ? -3.966 15.144 2.685 1.00 88.69 85 ALA A CA 1
ATOM 596 C C . ALA A 1 85 ? -5.222 14.386 3.166 1.00 88.69 85 ALA A C 1
ATOM 598 O O . ALA A 1 85 ? -6.209 15.014 3.540 1.00 88.69 85 ALA A O 1
ATOM 599 N N . SER A 1 86 ? -5.207 13.049 3.149 1.00 89.94 86 SER A N 1
ATOM 600 C CA . SER A 1 86 ? -6.386 12.212 3.424 1.00 89.94 86 SER A CA 1
ATOM 601 C C . SER A 1 86 ? -6.589 11.871 4.904 1.00 89.94 86 SER A C 1
ATOM 603 O O . SER A 1 86 ? -7.688 11.502 5.305 1.00 89.94 86 SER A O 1
ATOM 605 N N . GLY A 1 87 ? -5.528 11.940 5.716 1.00 89.69 87 GLY A N 1
ATOM 606 C CA . GLY A 1 87 ? -5.533 11.442 7.097 1.00 89.69 87 GLY A CA 1
ATOM 607 C C . GLY A 1 87 ? -5.530 9.911 7.223 1.00 89.69 87 GLY A C 1
ATOM 608 O O . GLY A 1 87 ? -5.421 9.403 8.339 1.00 89.69 87 GLY A O 1
ATOM 609 N N . VAL A 1 88 ? -5.604 9.171 6.110 1.00 95.56 88 VAL A N 1
ATOM 610 C CA . VAL A 1 88 ? -5.479 7.711 6.096 1.00 95.56 88 VAL A CA 1
ATOM 611 C C . VAL A 1 88 ? -3.996 7.339 6.231 1.00 95.56 88 VAL A C 1
ATOM 613 O O . VAL A 1 88 ? -3.183 7.751 5.399 1.00 95.56 88 VAL A O 1
ATOM 616 N N . PRO A 1 89 ? -3.604 6.575 7.265 1.00 95.19 89 PRO A N 1
ATOM 617 C CA . PRO A 1 89 ? -2.223 6.153 7.444 1.00 95.19 89 PRO A CA 1
ATOM 618 C C . PRO A 1 89 ? -1.801 5.143 6.371 1.00 95.19 89 PRO A C 1
ATOM 620 O O . PRO A 1 89 ? -2.587 4.285 5.956 1.00 95.19 89 PRO A O 1
ATOM 623 N N . VAL A 1 90 ? -0.522 5.205 5.995 1.00 95.00 90 VAL A N 1
ATOM 624 C CA . VAL A 1 90 ? 0.133 4.233 5.115 1.00 95.00 90 VAL A CA 1
ATOM 625 C C . VAL A 1 90 ? 1.214 3.462 5.869 1.00 95.00 90 VAL A C 1
ATOM 627 O O . VAL A 1 90 ? 2.013 4.058 6.591 1.00 95.00 90 VAL A O 1
ATOM 630 N N . TYR A 1 91 ? 1.249 2.140 5.699 1.00 92.25 91 TYR A N 1
ATOM 631 C CA . TYR A 1 91 ? 2.252 1.261 6.304 1.00 92.25 91 TYR A CA 1
ATOM 632 C C . TYR A 1 91 ? 3.049 0.499 5.237 1.00 92.25 91 TYR A C 1
ATOM 634 O O . TYR A 1 91 ? 2.458 -0.275 4.480 1.00 92.25 91 TYR A O 1
ATOM 642 N N . PRO A 1 92 ? 4.383 0.639 5.182 1.00 90.25 92 PRO A N 1
ATOM 643 C CA . PRO A 1 92 ? 5.203 -0.247 4.370 1.00 90.25 92 PRO A CA 1
ATOM 644 C C . PRO A 1 92 ? 5.290 -1.632 5.014 1.00 90.25 92 PRO A C 1
ATOM 646 O O . PRO A 1 92 ? 5.649 -1.765 6.185 1.00 90.25 92 PRO A O 1
ATOM 649 N N . LEU A 1 93 ? 4.969 -2.676 4.252 1.00 86.38 93 LEU A N 1
ATOM 650 C CA . LEU A 1 93 ? 5.186 -4.058 4.665 1.00 86.38 93 LEU A CA 1
ATOM 651 C C . LEU A 1 93 ? 6.553 -4.526 4.166 1.00 86.38 93 LEU A C 1
ATOM 653 O O . LEU A 1 93 ? 6.895 -4.293 3.005 1.00 86.38 93 LEU A O 1
ATOM 657 N N . PRO A 1 94 ? 7.340 -5.208 5.015 1.00 68.50 94 PRO A N 1
ATOM 658 C CA . PRO A 1 94 ? 8.672 -5.644 4.639 1.00 68.50 94 PRO A CA 1
ATOM 659 C C . PRO A 1 94 ? 8.589 -6.667 3.502 1.00 68.50 94 PRO A C 1
ATOM 661 O O . PRO A 1 94 ? 8.073 -7.768 3.678 1.00 68.50 94 PRO A O 1
ATOM 664 N N . GLY A 1 95 ? 9.099 -6.275 2.333 1.00 56.50 95 GLY A N 1
ATOM 665 C CA . GLY A 1 95 ? 9.159 -7.112 1.140 1.00 56.50 95 GLY A CA 1
ATOM 666 C C . GLY A 1 95 ? 10.508 -7.802 0.943 1.00 56.50 95 GLY A C 1
ATOM 667 O O . GLY A 1 95 ? 10.519 -8.928 0.482 1.00 56.50 95 GLY A O 1
ATOM 668 N N . GLY A 1 96 ? 11.655 -7.191 1.281 1.00 44.72 96 GLY A N 1
ATOM 669 C CA . GLY A 1 96 ? 12.983 -7.820 1.129 1.00 44.72 96 GLY A CA 1
ATOM 670 C C . GLY A 1 96 ? 14.173 -6.883 1.371 1.00 44.72 96 GLY A C 1
ATOM 671 O O . GLY A 1 96 ? 14.001 -5.767 1.841 1.00 44.72 96 GLY A O 1
ATOM 672 N N . SER A 1 97 ? 15.388 -7.381 1.099 1.00 42.91 97 SER A N 1
ATOM 673 C CA . SER A 1 97 ? 16.679 -7.053 1.749 1.00 42.91 97 SER A CA 1
ATOM 674 C C . SER A 1 97 ? 17.183 -5.600 1.754 1.00 42.91 97 SER A C 1
ATOM 676 O O . SER A 1 97 ? 18.222 -5.341 2.357 1.00 42.91 97 SER A O 1
ATOM 678 N N . GLN A 1 98 ? 16.503 -4.660 1.104 1.00 42.94 98 GLN A N 1
ATOM 679 C CA . GLN A 1 98 ? 16.818 -3.232 1.167 1.00 42.94 98 GLN A CA 1
ATOM 680 C C . GLN A 1 98 ? 15.532 -2.465 1.456 1.00 42.94 98 GLN A C 1
ATOM 682 O O . GLN A 1 98 ? 14.842 -2.019 0.548 1.00 42.94 98 GLN A O 1
ATOM 687 N N . ASN A 1 99 ? 15.225 -2.331 2.740 1.00 46.59 99 ASN A N 1
ATOM 688 C CA . ASN A 1 99 ? 14.332 -1.295 3.226 1.00 46.59 99 ASN A CA 1
ATOM 689 C C . ASN A 1 99 ? 15.224 -0.153 3.712 1.00 46.59 99 ASN A C 1
ATOM 691 O O . ASN A 1 99 ? 15.876 -0.286 4.743 1.00 46.59 99 ASN A O 1
ATOM 695 N N . VAL A 1 100 ? 15.294 0.951 2.968 1.00 48.38 100 VAL A N 1
ATOM 696 C CA . VAL A 1 100 ? 15.958 2.174 3.460 1.00 48.38 100 VAL A CA 1
ATOM 697 C C . VAL A 1 100 ? 15.014 2.958 4.396 1.00 48.38 100 VAL A C 1
ATOM 699 O O . VAL A 1 100 ? 15.466 3.824 5.139 1.00 48.38 100 VAL A O 1
ATOM 702 N N . PHE A 1 101 ? 13.721 2.598 4.429 1.00 42.25 101 PHE A N 1
ATOM 703 C CA . PHE A 1 101 ? 12.674 3.242 5.237 1.00 42.25 101 PHE A CA 1
ATOM 704 C C . PHE A 1 101 ? 11.955 2.351 6.273 1.00 42.25 101 PHE A C 1
ATOM 706 O O . PHE A 1 101 ? 11.118 2.881 7.005 1.00 42.25 101 PHE A O 1
ATOM 713 N N . ALA A 1 102 ? 12.238 1.043 6.353 1.00 43.72 102 ALA A N 1
ATOM 714 C CA . ALA A 1 102 ? 11.641 0.144 7.359 1.00 43.72 102 ALA A CA 1
ATOM 715 C C . ALA A 1 102 ? 12.639 -0.251 8.449 1.00 43.72 102 ALA A C 1
ATOM 717 O O . ALA A 1 102 ? 13.843 -0.357 8.123 1.00 43.72 102 ALA A O 1
#

Sequence (102 aa):
MASSRAAPRRRMLVIVNPYATSVDRRMRDLVMAALSSRYELAVADTTAPGHAGELAAAAAGDGTEVVATLGGDGTLNEAAAALAASGVPVYPLPGGSQNVFA

Radius of gyration: 14.22 Å; chains: 1; bounding box: 44×32×39 Å

Foldseek 3Di:
DDDPPDDAAAAEEEEEAPPAPLADPVLVVVVCVVVVVRHPYDYDYDDDQLVLLVVLLVCLVPRHQEYEYQHAPSSQVSNCVSCVPSNRYYYYDDRDDDDPPD

pLDDT: mean 84.99, std 16.54, range [41.56, 97.88]